Protein AF-A0A0F5LF97-F1 (afdb_monomer_lite)

Organism: NCBI:txid361041

pLDDT: mean 92.55, std 8.74, range [50.38, 98.62]

Secondary structure (DSSP, 8-state):
--EEEE-HHHHHHHTT--TT--HHHHHHHHHHHHHHHHHHTT--EEEE-SSSS--TT-SEEEPSSGGG-EEEEEE-SSSSPEEEEEEEEETTEEEEEEEEEGGG--HHHHHHHHHHHHHHHHTTPPPP--SSGGGT-SS-EEE-

Structure (mmCIF, N/CA/C/O backbone):
data_AF-A0A0F5LF97-F1
#
_entry.id   AF-A0A0F5LF97-F1
#
loop_
_atom_site.group_PDB
_atom_site.id
_atom_site.type_symbol
_atom_site.label_atom_id
_atom_site.label_alt_id
_atom_site.label_comp_id
_atom_site.label_asym_id
_atom_site.label_entity_id
_atom_site.label_seq_id
_atom_site.pdbx_PDB_ins_code
_atom_site.Cartn_x
_atom_site.Cartn_y
_atom_site.Cartn_z
_atom_site.occupancy
_atom_site.B_iso_or_equiv
_atom_site.auth_seq_id
_atom_site.auth_comp_id
_atom_site.auth_asym_id
_atom_site.auth_atom_id
_atom_site.pdbx_PDB_model_num
ATOM 1 N N . MET A 1 1 ? -5.514 -13.729 9.363 1.00 83.75 1 MET A N 1
ATOM 2 C CA . MET A 1 1 ? -5.556 -13.881 7.889 1.00 83.75 1 MET A CA 1
ATOM 3 C C . MET A 1 1 ? -5.801 -12.490 7.349 1.00 83.75 1 MET A C 1
ATOM 5 O O . MET A 1 1 ? -6.614 -11.812 7.958 1.00 83.75 1 MET A O 1
ATOM 9 N N . ARG A 1 2 ? -5.048 -12.033 6.343 1.00 96.62 2 ARG A N 1
ATOM 10 C CA . ARG A 1 2 ? -5.197 -10.664 5.829 1.00 96.62 2 ARG A CA 1
ATOM 11 C C . ARG A 1 2 ? -5.963 -10.678 4.519 1.00 96.62 2 ARG A C 1
ATOM 13 O O . ARG A 1 2 ? -5.814 -11.617 3.740 1.00 96.62 2 ARG A O 1
ATOM 20 N N . GLU A 1 3 ? -6.729 -9.630 4.273 1.00 98.00 3 GLU A N 1
ATOM 21 C CA . GLU A 1 3 ? -7.559 -9.483 3.084 1.00 98.00 3 GLU A CA 1
ATOM 22 C C . GLU A 1 3 ? -7.132 -8.251 2.292 1.00 98.00 3 GLU A C 1
ATOM 24 O O . GLU A 1 3 ? -6.745 -7.224 2.856 1.00 98.00 3 GLU A O 1
ATOM 29 N N . VAL A 1 4 ? -7.174 -8.372 0.964 1.00 98.12 4 VAL A N 1
ATOM 30 C CA . VAL A 1 4 ? -6.926 -7.257 0.051 1.00 98.12 4 VAL A CA 1
ATOM 31 C C . VAL A 1 4 ? -8.047 -7.203 -0.973 1.00 98.12 4 VAL A C 1
ATOM 33 O O . VAL A 1 4 ? -8.153 -8.077 -1.834 1.00 98.12 4 VAL A O 1
ATOM 36 N N . PHE A 1 5 ? -8.855 -6.152 -0.900 1.00 98.06 5 PHE A N 1
ATOM 37 C CA . PHE A 1 5 ? -9.788 -5.775 -1.954 1.00 98.06 5 PHE A CA 1
ATOM 38 C C . PHE A 1 5 ? -9.067 -4.845 -2.924 1.00 98.06 5 PHE A C 1
ATOM 40 O O . PHE A 1 5 ? -8.255 -4.025 -2.508 1.00 98.06 5 PHE A O 1
ATOM 47 N N . ALA A 1 6 ? -9.324 -4.972 -4.220 1.00 97.31 6 ALA A N 1
ATOM 48 C CA . ALA A 1 6 ? -8.660 -4.165 -5.237 1.00 97.31 6 ALA A CA 1
ATOM 49 C C . ALA A 1 6 ? -9.690 -3.580 -6.197 1.00 97.31 6 ALA A C 1
ATOM 51 O O . ALA A 1 6 ? -10.605 -4.285 -6.629 1.00 97.31 6 ALA A O 1
ATOM 52 N N . THR A 1 7 ? -9.515 -2.315 -6.573 1.00 96.62 7 THR A N 1
ATOM 53 C CA . THR A 1 7 ? -10.268 -1.726 -7.685 1.00 96.62 7 THR A CA 1
ATOM 54 C C . THR A 1 7 ? -9.991 -2.493 -8.983 1.00 96.62 7 THR A C 1
ATOM 56 O O . THR A 1 7 ? -8.954 -3.162 -9.108 1.00 96.62 7 THR A O 1
ATOM 59 N N . PRO A 1 8 ? -10.878 -2.400 -9.993 1.00 94.38 8 PRO A N 1
ATOM 60 C CA . PRO A 1 8 ? -10.673 -3.076 -11.273 1.00 94.38 8 PRO A CA 1
ATOM 61 C C . PRO A 1 8 ? -9.321 -2.764 -11.930 1.00 94.38 8 PRO A C 1
ATOM 63 O O . PRO A 1 8 ? -8.742 -3.634 -12.582 1.00 94.38 8 PRO A O 1
ATOM 66 N N . ASP A 1 9 ? -8.791 -1.556 -11.744 1.00 92.12 9 ASP A N 1
ATOM 67 C CA . ASP A 1 9 ? -7.514 -1.129 -12.325 1.00 92.12 9 ASP A CA 1
ATOM 68 C C . ASP A 1 9 ? -6.322 -1.795 -11.645 1.00 92.12 9 ASP A C 1
ATOM 70 O O . ASP A 1 9 ? -5.468 -2.374 -12.325 1.00 92.12 9 ASP A O 1
ATOM 74 N N . VAL A 1 10 ? -6.300 -1.807 -10.308 1.00 95.38 10 VAL A N 1
ATOM 75 C CA . VAL A 1 10 ? -5.279 -2.534 -9.545 1.00 95.38 10 VAL A CA 1
ATOM 76 C C . VAL A 1 10 ? -5.375 -4.032 -9.831 1.00 95.38 10 VAL A C 1
ATOM 78 O O . VAL A 1 10 ? -4.358 -4.675 -10.087 1.00 95.38 10 VAL A O 1
ATOM 81 N N . TYR A 1 11 ? -6.582 -4.603 -9.864 1.00 94.56 11 TYR A N 1
ATOM 82 C CA . TYR A 1 11 ? -6.775 -6.023 -10.159 1.00 94.56 11 TYR A CA 1
ATOM 83 C C . TYR A 1 11 ? -6.262 -6.401 -11.557 1.00 94.56 11 TYR A C 1
ATOM 85 O O . TYR A 1 11 ? -5.558 -7.404 -11.708 1.00 94.56 11 TYR A O 1
ATOM 93 N N . ARG A 1 12 ? -6.570 -5.607 -12.591 1.00 91.69 12 ARG A N 1
ATOM 94 C CA . ARG A 1 12 ? -6.065 -5.843 -13.955 1.00 91.69 12 ARG A CA 1
ATOM 95 C C . ARG A 1 12 ? -4.545 -5.751 -14.022 1.00 91.69 12 ARG A C 1
ATOM 97 O O . ARG A 1 12 ? -3.921 -6.627 -14.626 1.00 91.69 12 ARG A O 1
ATOM 104 N N . PHE A 1 13 ? -3.960 -4.753 -13.357 1.00 91.94 13 PHE A N 1
ATOM 105 C CA . PHE A 1 13 ? -2.512 -4.605 -13.242 1.00 91.94 13 PHE A CA 1
ATOM 106 C C . PHE A 1 13 ? -1.865 -5.826 -12.581 1.00 91.94 13 PHE A C 1
ATOM 108 O O . PHE A 1 13 ? -0.992 -6.443 -13.184 1.00 91.94 13 PHE A O 1
ATOM 115 N N . LEU A 1 14 ? -2.338 -6.243 -11.403 1.00 92.12 14 LEU A N 1
ATOM 116 C CA . LEU A 1 14 ? -1.787 -7.385 -10.658 1.00 92.12 14 LEU A CA 1
ATOM 117 C C . LEU A 1 14 ? -1.902 -8.723 -11.402 1.00 92.12 14 LEU A C 1
ATOM 119 O O . LEU A 1 14 ? -1.125 -9.640 -11.144 1.00 92.12 14 LEU A O 1
ATOM 123 N N . ASN A 1 15 ? -2.863 -8.859 -12.316 1.00 88.12 15 ASN A N 1
ATOM 124 C CA . ASN A 1 15 ? -3.034 -10.064 -13.131 1.00 88.12 15 ASN A CA 1
ATOM 125 C C . ASN A 1 15 ? -2.361 -9.966 -14.509 1.00 88.12 15 ASN A C 1
ATOM 127 O O . ASN A 1 15 ? -2.558 -10.850 -15.341 1.00 88.12 15 ASN A O 1
ATOM 131 N N . GLY A 1 16 ? -1.596 -8.901 -14.776 1.00 77.38 16 GLY A N 1
ATOM 132 C CA . GLY A 1 16 ? -0.907 -8.699 -16.053 1.00 77.38 16 GLY A CA 1
ATOM 133 C C . GLY A 1 16 ? -1.851 -8.579 -17.255 1.00 77.38 16 GLY A C 1
ATOM 134 O O . GLY A 1 16 ? -1.409 -8.708 -18.394 1.00 77.38 16 GLY A O 1
ATOM 135 N N . LYS A 1 17 ? -3.148 -8.335 -17.020 1.00 66.50 17 LYS A N 1
ATOM 136 C CA . LYS A 1 17 ? -4.182 -8.168 -18.052 1.00 66.50 17 LYS A CA 1
ATOM 137 C C . LYS A 1 17 ? -4.285 -6.698 -18.456 1.00 66.50 17 LYS A C 1
ATOM 139 O O . LYS A 1 17 ? -5.348 -6.089 -18.364 1.00 66.50 17 LYS A O 1
ATOM 144 N N . THR A 1 18 ? -3.157 -6.110 -18.835 1.00 57.19 18 THR A N 1
ATOM 145 C CA . THR A 1 18 ? -3.107 -4.756 -19.391 1.00 57.19 18 THR A CA 1
ATOM 146 C C . THR A 1 18 ? -2.952 -4.869 -20.901 1.00 57.19 18 THR A C 1
ATOM 148 O O . THR A 1 18 ? -1.989 -5.482 -21.369 1.00 57.19 18 THR A O 1
ATOM 151 N N . ASP A 1 19 ? -3.899 -4.304 -21.647 1.00 50.38 19 ASP A N 1
ATOM 152 C CA . ASP A 1 19 ? -3.916 -4.329 -23.108 1.00 50.38 19 ASP A CA 1
ATOM 153 C C . ASP A 1 19 ? -2.576 -3.831 -23.672 1.00 50.38 19 ASP A C 1
ATOM 155 O O . ASP A 1 19 ? -2.146 -2.714 -23.399 1.00 50.38 19 ASP A O 1
ATOM 159 N N . ASN A 1 20 ? -1.901 -4.691 -24.442 1.00 55.06 20 ASN A N 1
ATOM 160 C CA . ASN A 1 20 ? -0.682 -4.395 -25.200 1.00 55.06 20 ASN A CA 1
ATOM 161 C C . ASN A 1 20 ? 0.457 -3.694 -24.433 1.00 55.06 20 ASN A C 1
ATOM 163 O O . ASN A 1 20 ? 0.803 -2.564 -24.773 1.00 55.06 20 ASN A O 1
ATOM 167 N N . VAL A 1 21 ? 1.146 -4.339 -23.476 1.00 55.38 21 VAL A N 1
ATOM 168 C CA . VAL A 1 21 ? 2.369 -3.714 -22.921 1.00 55.38 21 VAL A CA 1
ATOM 169 C C . VAL A 1 21 ? 3.506 -4.684 -22.567 1.00 55.38 21 VAL A C 1
ATOM 171 O O . VAL A 1 21 ? 3.393 -5.552 -21.711 1.00 55.38 21 VAL A O 1
ATOM 174 N N . ARG A 1 22 ? 4.635 -4.450 -23.255 1.00 68.56 22 ARG A N 1
ATOM 175 C CA . ARG A 1 22 ? 6.065 -4.547 -22.877 1.00 68.56 22 ARG A CA 1
ATOM 176 C C . ARG A 1 22 ? 6.399 -5.404 -21.638 1.00 68.56 22 ARG A C 1
ATOM 178 O O . ARG A 1 22 ? 5.976 -5.087 -20.531 1.00 68.56 22 ARG A O 1
ATOM 185 N N . ARG A 1 23 ? 7.299 -6.393 -21.808 1.00 67.19 23 ARG A N 1
ATOM 186 C CA . ARG A 1 23 ? 7.830 -7.316 -20.766 1.00 67.19 23 ARG A CA 1
ATOM 187 C C . ARG A 1 23 ? 8.110 -6.672 -19.398 1.00 67.19 23 ARG A C 1
ATOM 189 O O . ARG A 1 23 ? 7.923 -7.320 -18.374 1.00 67.19 23 ARG A O 1
ATOM 196 N N . GLU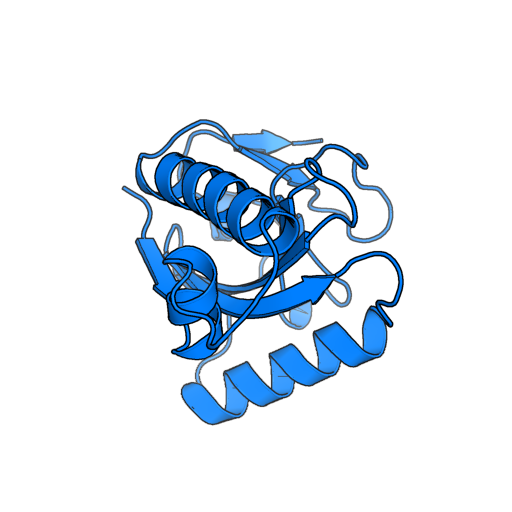 A 1 24 ? 8.560 -5.421 -19.367 1.00 73.38 24 GLU A N 1
ATOM 197 C CA . GLU A 1 24 ? 8.851 -4.705 -18.122 1.00 73.38 24 GLU A CA 1
ATOM 198 C C . GLU A 1 24 ? 7.614 -4.438 -17.256 1.00 73.38 24 GLU A C 1
ATOM 200 O O . GLU A 1 24 ? 7.705 -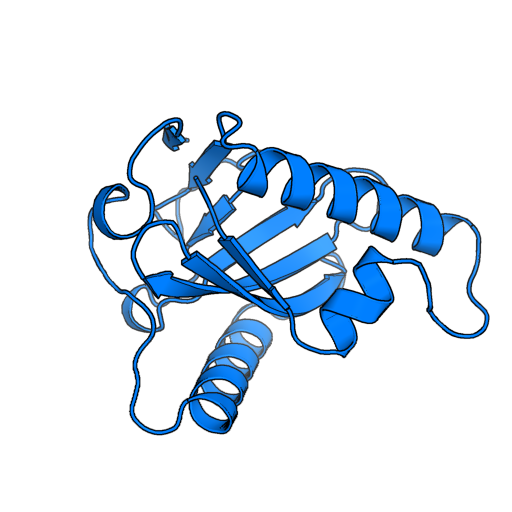4.549 -16.034 1.00 73.38 24 GLU A O 1
ATOM 205 N N . LEU A 1 25 ? 6.460 -4.121 -17.858 1.00 77.62 25 LEU A N 1
ATOM 206 C CA . LEU A 1 25 ? 5.224 -3.917 -17.100 1.00 77.62 25 LEU A CA 1
ATOM 207 C C . LEU A 1 25 ? 4.744 -5.239 -16.493 1.00 77.62 25 LEU A C 1
ATOM 209 O O . LEU A 1 25 ? 4.358 -5.267 -15.328 1.00 77.62 25 LEU A O 1
ATOM 213 N N . ALA A 1 26 ? 4.864 -6.341 -17.240 1.00 82.12 26 ALA A N 1
ATOM 214 C CA . ALA A 1 26 ? 4.546 -7.678 -16.746 1.00 82.12 26 ALA A CA 1
ATOM 215 C C . ALA A 1 26 ? 5.429 -8.081 -15.551 1.00 82.12 26 ALA A C 1
ATOM 217 O O . ALA A 1 26 ? 4.922 -8.645 -14.584 1.00 82.12 26 ALA A O 1
ATOM 218 N N . LYS A 1 27 ? 6.729 -7.740 -15.568 1.00 85.94 27 LYS A N 1
ATOM 219 C CA . LYS A 1 27 ? 7.611 -7.985 -14.414 1.00 85.94 27 LYS A CA 1
ATOM 220 C C . LYS A 1 27 ? 7.165 -7.177 -13.186 1.00 85.94 27 LYS A C 1
ATOM 222 O O . LYS A 1 27 ? 7.058 -7.737 -12.102 1.00 85.94 27 LYS A O 1
ATOM 227 N N . ARG A 1 28 ? 6.827 -5.890 -13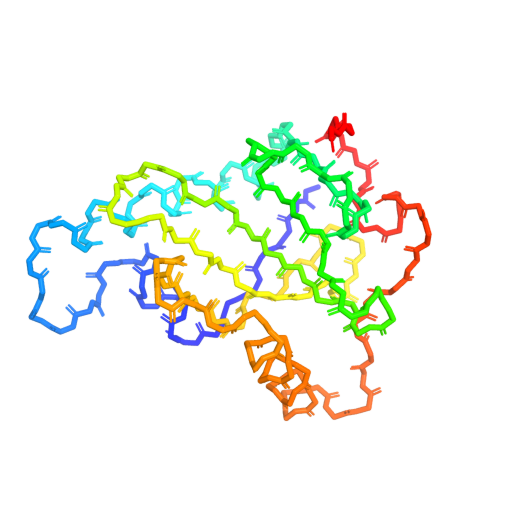.352 1.00 88.25 28 ARG A N 1
ATOM 228 C CA . ARG A 1 28 ? 6.304 -5.052 -12.251 1.00 88.25 28 ARG A CA 1
ATOM 229 C C . ARG A 1 28 ? 4.991 -5.582 -11.689 1.00 88.25 28 ARG A C 1
ATOM 231 O O . ARG A 1 28 ? 4.826 -5.599 -10.472 1.00 88.25 28 ARG A O 1
ATOM 238 N N . ALA A 1 29 ? 4.081 -6.017 -12.556 1.00 90.50 29 ALA A N 1
ATOM 239 C CA . ALA A 1 29 ? 2.827 -6.650 -12.164 1.00 90.50 29 ALA A CA 1
ATOM 240 C C . ALA A 1 29 ? 3.072 -7.926 -11.346 1.00 90.50 29 ALA A C 1
ATOM 242 O O . ALA A 1 29 ? 2.475 -8.095 -10.286 1.00 90.50 29 ALA A O 1
ATOM 243 N N . ALA A 1 30 ? 3.995 -8.783 -11.793 1.00 90.50 30 ALA A N 1
ATOM 244 C CA . ALA A 1 30 ? 4.343 -10.018 -11.097 1.00 90.50 30 ALA A CA 1
ATOM 245 C C . ALA A 1 30 ? 4.936 -9.756 -9.703 1.00 90.50 30 ALA A C 1
ATOM 247 O O . ALA A 1 30 ? 4.452 -10.318 -8.723 1.00 90.50 30 ALA A O 1
ATOM 248 N N . ASP A 1 31 ? 5.920 -8.861 -9.581 1.00 92.31 31 ASP A N 1
ATOM 249 C CA . ASP A 1 31 ? 6.541 -8.551 -8.284 1.00 92.31 31 ASP A CA 1
ATOM 250 C C . ASP A 1 31 ? 5.560 -7.841 -7.334 1.00 92.31 31 ASP A C 1
ATOM 252 O O . ASP A 1 31 ? 5.540 -8.100 -6.127 1.00 92.31 31 ASP A O 1
ATOM 256 N N . SER A 1 32 ? 4.672 -7.011 -7.887 1.00 95.06 32 SER A N 1
ATOM 257 C CA . SER A 1 32 ? 3.548 -6.425 -7.151 1.00 95.06 32 SER A CA 1
ATOM 258 C C . SER A 1 32 ? 2.593 -7.494 -6.629 1.00 95.06 32 SER A C 1
ATOM 260 O O . SER A 1 32 ? 2.216 -7.470 -5.458 1.00 95.06 32 SER A O 1
ATOM 262 N N . ARG A 1 33 ? 2.243 -8.471 -7.469 1.00 95.31 33 ARG A N 1
ATOM 263 C CA . ARG A 1 33 ? 1.378 -9.586 -7.091 1.00 95.31 33 ARG A CA 1
ATOM 264 C C . ARG A 1 33 ? 2.002 -10.437 -5.993 1.00 95.31 33 ARG A C 1
ATOM 266 O O . ARG A 1 33 ? 1.332 -10.716 -5.007 1.00 95.31 33 ARG A O 1
ATOM 273 N N . VAL A 1 34 ? 3.289 -10.766 -6.105 1.00 94.94 34 VAL A N 1
ATOM 274 C CA . VAL A 1 34 ? 4.022 -11.507 -5.067 1.00 94.94 34 VAL A CA 1
ATOM 275 C C . VAL A 1 34 ? 3.997 -10.763 -3.731 1.00 94.94 34 VAL A C 1
ATOM 277 O O . VAL A 1 34 ? 3.800 -11.388 -2.689 1.00 94.94 34 VAL A O 1
ATOM 280 N N . ALA A 1 35 ? 4.178 -9.439 -3.731 1.00 95.38 35 ALA A N 1
ATOM 281 C CA . ALA A 1 35 ? 4.121 -8.649 -2.503 1.00 95.38 35 ALA A CA 1
ATOM 282 C C . ALA A 1 35 ? 2.736 -8.723 -1.832 1.00 95.38 35 ALA A C 1
ATOM 284 O O . ALA A 1 35 ? 2.654 -8.964 -0.626 1.00 95.38 35 ALA A O 1
ATOM 285 N N . ILE A 1 36 ? 1.663 -8.580 -2.617 1.00 97.00 36 ILE A N 1
ATOM 286 C CA . ILE A 1 36 ? 0.278 -8.654 -2.135 1.00 97.00 36 ILE A CA 1
ATOM 287 C C . ILE A 1 36 ? -0.082 -10.069 -1.660 1.00 97.00 36 ILE A C 1
ATOM 289 O O . ILE A 1 36 ? -0.595 -10.223 -0.554 1.00 97.00 36 ILE A O 1
ATOM 293 N N . ASP A 1 37 ? 0.258 -11.112 -2.420 1.00 96.62 37 ASP A N 1
ATOM 294 C CA . ASP A 1 37 ? -0.019 -12.505 -2.041 1.00 96.62 37 ASP A CA 1
ATOM 295 C C . ASP A 1 37 ? 0.691 -12.880 -0.732 1.00 96.62 37 ASP A C 1
ATOM 297 O O . ASP A 1 37 ? 0.110 -13.527 0.140 1.00 96.62 37 ASP A O 1
ATOM 301 N N . ARG A 1 38 ? 1.936 -12.423 -0.540 1.00 95.56 38 ARG A N 1
ATOM 302 C CA . ARG A 1 38 ? 2.659 -12.609 0.728 1.00 95.56 38 ARG A CA 1
ATOM 303 C C . ARG A 1 38 ? 1.971 -11.895 1.885 1.00 95.56 38 ARG A C 1
ATOM 305 O O . ARG A 1 38 ? 1.913 -12.450 2.981 1.00 95.56 38 ARG A O 1
ATOM 312 N N . PHE A 1 39 ? 1.470 -10.681 1.664 1.00 96.69 39 PHE A N 1
ATOM 313 C CA . PHE A 1 39 ? 0.728 -9.945 2.682 1.00 96.69 39 PHE A CA 1
ATOM 314 C C . PHE A 1 39 ? -0.554 -10.689 3.085 1.00 96.69 39 PHE A C 1
ATOM 316 O O . PHE A 1 39 ? -0.746 -10.920 4.280 1.00 96.69 39 PHE A O 1
ATOM 323 N N . ILE A 1 40 ? -1.352 -11.141 2.109 1.00 97.12 40 ILE A N 1
ATOM 324 C CA . ILE A 1 40 ? -2.575 -11.947 2.301 1.00 97.12 40 ILE A CA 1
ATOM 325 C C . ILE A 1 40 ? -2.270 -13.233 3.082 1.00 97.12 40 ILE A C 1
ATOM 327 O O . ILE A 1 40 ? -2.942 -13.554 4.065 1.00 97.12 40 ILE A O 1
ATOM 331 N N . ALA A 1 41 ? -1.188 -13.928 2.714 1.00 95.94 41 ALA A N 1
ATOM 332 C CA . ALA A 1 41 ? -0.719 -15.140 3.386 1.00 95.94 41 ALA A CA 1
ATOM 333 C C . ALA A 1 41 ? -0.207 -14.905 4.825 1.00 95.94 41 ALA A C 1
ATOM 335 O O . ALA A 1 41 ? 0.215 -15.849 5.496 1.00 95.94 41 ALA A O 1
ATOM 336 N N . GLY A 1 42 ? -0.218 -13.662 5.317 1.00 94.25 42 GLY A N 1
ATOM 337 C CA . GLY A 1 42 ? 0.242 -13.315 6.657 1.00 94.25 42 GLY A CA 1
ATOM 338 C C . GLY A 1 42 ? 1.759 -13.399 6.803 1.00 94.25 42 GLY A C 1
ATOM 339 O O . GLY A 1 42 ? 2.254 -13.740 7.876 1.00 94.25 42 GLY A O 1
ATOM 340 N N . ALA A 1 43 ? 2.520 -13.134 5.737 1.00 94.81 43 ALA A N 1
ATOM 341 C CA . ALA A 1 43 ? 3.964 -12.969 5.855 1.00 94.81 43 ALA A CA 1
ATOM 342 C C . ALA A 1 43 ? 4.302 -11.712 6.672 1.00 94.81 43 ALA A C 1
ATOM 344 O O . ALA A 1 43 ? 3.544 -10.735 6.683 1.00 94.81 43 ALA A O 1
ATOM 345 N N . SER A 1 44 ? 5.472 -11.728 7.322 1.00 95.19 44 SER A N 1
ATOM 346 C CA . SER A 1 44 ? 5.978 -10.538 8.007 1.00 95.19 44 SER A CA 1
ATOM 347 C C . SER A 1 44 ? 6.173 -9.389 7.017 1.00 95.19 44 SER A C 1
ATOM 349 O O . SER A 1 44 ? 6.726 -9.602 5.932 1.00 95.19 44 SER A O 1
ATOM 351 N N . VAL A 1 45 ? 5.709 -8.197 7.392 1.00 95.56 45 VAL A N 1
ATOM 352 C CA . VAL A 1 45 ? 5.794 -6.972 6.588 1.00 95.56 45 VAL A CA 1
ATOM 353 C C . VAL A 1 45 ? 6.530 -5.882 7.363 1.00 95.56 45 VAL A C 1
ATOM 355 O O . VAL A 1 45 ? 6.264 -5.657 8.544 1.00 95.56 45 VAL A O 1
ATOM 358 N N . THR A 1 46 ? 7.471 -5.198 6.715 1.00 97.38 46 THR A N 1
ATOM 359 C CA . THR A 1 46 ? 8.125 -4.023 7.307 1.00 97.38 46 THR A CA 1
ATOM 360 C C . THR A 1 46 ? 7.270 -2.777 7.102 1.00 97.38 46 THR A C 1
ATOM 362 O O . THR A 1 46 ? 6.823 -2.509 5.982 1.00 97.38 46 THR A O 1
ATOM 365 N N . VAL A 1 47 ? 7.045 -2.012 8.173 1.00 97.62 47 VAL A N 1
ATOM 366 C CA . VAL A 1 47 ? 6.072 -0.916 8.187 1.00 97.62 47 VAL A CA 1
ATOM 367 C C . VAL A 1 47 ? 6.697 0.404 8.625 1.00 97.62 47 VAL A C 1
ATOM 369 O O . VAL A 1 47 ? 7.247 0.485 9.717 1.00 97.62 47 VAL A O 1
ATOM 372 N N . GLY A 1 48 ? 6.543 1.437 7.792 1.00 97.62 48 GLY A N 1
ATOM 373 C CA . GLY A 1 48 ? 6.877 2.820 8.138 1.00 97.62 48 GLY A CA 1
ATOM 374 C C . GLY A 1 48 ? 5.641 3.606 8.574 1.00 97.62 48 GLY A C 1
ATOM 375 O O . GLY A 1 48 ? 4.814 3.961 7.730 1.00 97.62 48 GLY A O 1
ATOM 376 N N . MET A 1 49 ? 5.514 3.863 9.878 1.00 96.12 49 MET A N 1
ATOM 377 C CA . MET A 1 49 ? 4.372 4.576 10.476 1.00 96.12 49 MET A CA 1
ATOM 378 C C . MET A 1 49 ? 4.512 6.099 10.407 1.00 96.12 49 MET A C 1
ATOM 380 O O . MET A 1 49 ? 3.514 6.796 10.210 1.00 96.12 49 MET A O 1
ATOM 384 N N . ASP A 1 50 ? 5.716 6.634 10.594 1.00 95.50 50 ASP A N 1
ATOM 385 C CA . ASP A 1 50 ? 5.952 8.073 10.496 1.00 95.50 50 ASP A CA 1
ATOM 386 C C . ASP A 1 50 ? 6.040 8.467 9.011 1.00 95.50 50 ASP A C 1
ATOM 388 O O . ASP A 1 50 ? 6.897 7.958 8.282 1.00 95.50 50 ASP A O 1
ATOM 392 N N . PRO A 1 51 ? 5.144 9.333 8.502 1.00 93.62 51 PRO A N 1
ATOM 393 C CA . PRO A 1 51 ? 5.166 9.693 7.097 1.00 93.62 51 PRO A CA 1
ATOM 394 C C . PRO A 1 51 ? 6.405 10.506 6.685 1.00 93.62 51 PRO A C 1
ATOM 396 O O . PRO A 1 51 ? 6.686 10.537 5.483 1.00 93.62 51 PRO A O 1
ATOM 399 N N . PHE A 1 52 ? 7.133 11.105 7.629 1.00 93.75 52 PHE A N 1
ATOM 400 C CA . PHE A 1 52 ? 8.323 11.926 7.403 1.00 93.75 52 PHE A CA 1
ATOM 401 C C . PHE A 1 52 ? 9.632 11.222 7.787 1.00 93.75 52 PHE A C 1
ATOM 403 O O . PHE A 1 52 ? 10.671 11.566 7.227 1.00 93.75 52 PHE A O 1
ATOM 410 N N . ASP A 1 53 ? 9.582 10.204 8.650 1.00 92.50 53 ASP A N 1
ATOM 411 C CA . ASP A 1 53 ? 10.748 9.410 9.066 1.00 92.50 53 ASP A CA 1
ATOM 412 C C . ASP A 1 53 ? 10.493 7.896 8.952 1.00 92.50 53 ASP A C 1
ATOM 414 O O . ASP A 1 53 ? 10.210 7.191 9.916 1.00 92.50 53 ASP A O 1
ATOM 418 N N . LYS A 1 54 ? 10.546 7.385 7.719 1.00 91.12 54 LYS A N 1
ATOM 419 C CA . LYS A 1 54 ? 10.292 5.971 7.394 1.00 91.12 54 LYS A CA 1
ATOM 420 C C . LYS A 1 54 ? 11.408 5.393 6.548 1.00 91.12 54 LYS A C 1
ATOM 422 O O . LYS A 1 54 ? 11.794 5.991 5.535 1.00 91.12 54 LYS A O 1
ATOM 427 N N . ALA A 1 55 ? 11.855 4.177 6.867 1.00 91.56 55 ALA A N 1
ATOM 428 C CA . ALA A 1 55 ? 12.861 3.506 6.057 1.00 91.56 55 ALA A CA 1
ATOM 429 C C . ALA A 1 55 ? 12.440 3.415 4.583 1.00 91.56 55 ALA A C 1
ATOM 431 O O . ALA A 1 55 ? 11.371 2.916 4.223 1.00 91.56 55 ALA A O 1
ATOM 432 N N . ALA A 1 56 ? 13.345 3.793 3.678 1.00 87.06 56 ALA A N 1
ATOM 433 C CA . ALA A 1 56 ? 13.089 3.719 2.240 1.00 87.06 56 ALA A CA 1
ATOM 434 C C . ALA A 1 56 ? 12.743 2.293 1.759 1.00 87.06 56 ALA A C 1
ATOM 436 O O . ALA A 1 56 ? 12.181 2.121 0.674 1.00 87.06 56 ALA A O 1
ATOM 437 N N . ARG A 1 57 ? 13.158 1.257 2.505 1.00 91.25 57 ARG A N 1
ATOM 438 C CA . ARG A 1 57 ? 12.946 -0.171 2.203 1.00 91.25 57 ARG A CA 1
ATOM 439 C C . ARG A 1 57 ? 11.729 -0.781 2.903 1.00 91.25 57 ARG A C 1
ATOM 441 O O . ARG A 1 57 ? 11.518 -1.977 2.720 1.00 91.25 57 ARG A O 1
ATOM 448 N N . CYS A 1 58 ? 10.950 -0.014 3.670 1.00 95.25 58 CYS A N 1
ATOM 449 C CA . CYS A 1 58 ? 9.704 -0.542 4.214 1.00 95.25 58 CYS A CA 1
ATOM 450 C C . CYS A 1 58 ? 8.783 -1.010 3.078 1.00 95.25 58 CYS A C 1
ATOM 452 O O . CYS A 1 58 ? 8.811 -0.450 1.978 1.00 95.25 58 CYS A O 1
ATOM 454 N N . GLN A 1 59 ? 8.024 -2.072 3.324 1.00 96.75 59 GLN A N 1
ATOM 455 C CA . GLN A 1 59 ? 7.130 -2.677 2.336 1.00 96.75 59 GLN A CA 1
ATOM 456 C C . GLN A 1 59 ? 5.753 -2.022 2.335 1.00 96.75 59 GLN A C 1
ATOM 458 O O . GLN A 1 59 ? 5.108 -1.983 1.291 1.00 96.75 59 GLN A O 1
ATOM 463 N N . LEU A 1 60 ? 5.333 -1.502 3.485 1.00 97.81 60 LEU A N 1
ATOM 464 C CA . LEU A 1 60 ? 4.078 -0.796 3.685 1.00 97.81 60 LEU A CA 1
ATOM 465 C C . LEU A 1 60 ? 4.367 0.520 4.415 1.00 97.81 60 LEU A C 1
ATOM 467 O O . LEU A 1 60 ? 5.169 0.552 5.351 1.00 97.81 60 LEU A O 1
ATOM 471 N N . ALA A 1 61 ? 3.745 1.614 3.991 1.00 97.69 61 ALA A N 1
ATOM 472 C CA . ALA A 1 61 ? 3.993 2.920 4.585 1.00 97.69 61 ALA A CA 1
ATOM 473 C C . ALA A 1 61 ? 2.743 3.776 4.696 1.00 97.69 61 ALA A C 1
ATOM 475 O O . ALA A 1 61 ? 1.959 3.845 3.751 1.00 97.69 61 ALA A O 1
ATOM 476 N N . ARG A 1 62 ? 2.615 4.476 5.824 1.00 97.75 62 ARG A N 1
ATOM 477 C CA . ARG A 1 62 ? 1.579 5.485 6.025 1.00 97.75 62 ARG A CA 1
ATOM 478 C C . ARG A 1 62 ? 1.953 6.763 5.276 1.00 97.75 62 ARG A C 1
ATOM 480 O O . ARG A 1 62 ? 3.129 7.165 5.238 1.00 97.75 62 ARG A O 1
ATOM 487 N N . ASN A 1 63 ? 0.958 7.388 4.661 1.00 97.38 63 ASN A N 1
ATOM 488 C CA . ASN A 1 63 ? 1.106 8.664 3.974 1.00 97.38 63 ASN A CA 1
ATOM 489 C C . ASN A 1 63 ? 0.633 9.827 4.847 1.00 97.38 63 ASN A C 1
ATOM 491 O O . ASN A 1 63 ? -0.046 9.638 5.856 1.00 97.38 63 ASN A O 1
ATOM 495 N N . TYR A 1 64 ? 1.095 11.026 4.496 1.00 96.69 64 TYR A N 1
ATOM 496 C CA . TYR A 1 64 ? 0.659 12.258 5.137 1.00 96.69 64 TYR A CA 1
ATOM 497 C C . TYR A 1 64 ? -0.558 12.823 4.387 1.00 96.69 64 TYR A C 1
ATOM 499 O O . TYR A 1 64 ? -0.536 12.783 3.157 1.00 96.69 64 TYR A O 1
ATOM 507 N N . PRO A 1 65 ? -1.547 13.392 5.097 1.00 96.69 65 PRO A N 1
ATOM 508 C CA . PRO A 1 65 ? -1.695 13.384 6.553 1.00 96.69 65 PRO A CA 1
ATOM 509 C C . PRO A 1 65 ? -2.170 12.014 7.085 1.00 96.69 65 PRO A C 1
ATOM 511 O O . PRO A 1 65 ? -2.977 11.350 6.440 1.00 96.69 65 PRO A O 1
ATOM 514 N N . PRO A 1 66 ? -1.732 11.579 8.287 1.00 96.44 66 PRO A N 1
ATOM 515 C CA . PRO A 1 66 ? -2.163 10.300 8.865 1.00 96.44 66 PRO A CA 1
ATOM 516 C C . PRO A 1 66 ? -3.681 10.135 9.007 1.00 96.44 66 PRO A C 1
ATOM 518 O O . PRO A 1 66 ? -4.182 9.014 8.944 1.00 96.44 66 PRO A O 1
ATOM 521 N N . ASN A 1 67 ? -4.401 11.247 9.182 1.00 95.88 67 ASN A N 1
ATOM 522 C CA . ASN A 1 67 ? -5.855 11.267 9.346 1.00 95.88 67 ASN A CA 1
ATOM 523 C C . ASN A 1 67 ? -6.619 10.967 8.050 1.00 95.88 67 ASN A C 1
ATOM 525 O O . ASN A 1 67 ? -7.806 10.676 8.124 1.00 95.88 67 ASN A O 1
ATOM 529 N N . ASP A 1 68 ? -5.954 10.976 6.894 1.00 97.00 68 ASP A N 1
ATOM 530 C CA . ASP A 1 68 ? -6.572 10.539 5.640 1.00 97.00 68 ASP A CA 1
ATOM 531 C C . ASP A 1 68 ? -6.613 9.006 5.533 1.00 97.00 68 ASP A C 1
ATOM 533 O O . ASP A 1 68 ? -7.249 8.462 4.635 1.00 97.00 68 ASP A O 1
ATOM 537 N N . GLY A 1 69 ? -5.913 8.285 6.420 1.00 97.56 69 GLY A N 1
ATOM 538 C CA . GLY A 1 69 ? -5.907 6.820 6.443 1.00 97.56 69 GLY A CA 1
ATOM 539 C C . GLY A 1 69 ? -5.315 6.179 5.183 1.00 97.56 69 GLY A C 1
ATOM 540 O O . GLY A 1 69 ? -5.585 5.010 4.905 1.00 97.56 69 GLY A O 1
ATOM 541 N N . ILE A 1 70 ? -4.503 6.924 4.423 1.00 98.31 70 ILE A N 1
ATOM 542 C CA . ILE A 1 70 ? -3.904 6.464 3.167 1.00 98.31 70 ILE A CA 1
ATOM 543 C C . ILE A 1 70 ? -2.521 5.851 3.390 1.00 98.31 70 ILE A C 1
ATOM 545 O O . ILE A 1 70 ? -1.669 6.352 4.129 1.00 98.31 70 ILE A O 1
ATOM 549 N N . TRP A 1 71 ? -2.281 4.764 2.672 1.00 98.44 71 TRP A N 1
ATOM 550 C CA . TRP A 1 71 ? -1.113 3.905 2.755 1.00 98.44 71 TRP A CA 1
ATOM 551 C C . TRP A 1 71 ? -0.622 3.525 1.360 1.00 98.44 71 TRP A C 1
ATOM 553 O O . TRP A 1 71 ? -1.383 3.546 0.393 1.00 98.44 71 TRP A O 1
ATOM 563 N N . ASP A 1 72 ? 0.651 3.147 1.258 1.00 97.88 72 ASP A N 1
ATOM 564 C CA . ASP A 1 72 ? 1.220 2.578 0.039 1.00 97.88 72 ASP A CA 1
ATOM 565 C C . ASP A 1 72 ? 2.000 1.285 0.294 1.00 97.88 72 ASP A C 1
ATOM 567 O O . ASP A 1 72 ? 2.844 1.217 1.191 1.00 97.88 72 ASP A O 1
ATOM 571 N N . PHE A 1 73 ? 1.767 0.274 -0.547 1.00 97.94 73 PHE A N 1
ATOM 572 C CA . PHE A 1 73 ? 2.710 -0.825 -0.734 1.00 97.94 73 PHE A CA 1
ATOM 573 C C . PHE A 1 73 ? 3.856 -0.384 -1.646 1.00 97.94 73 PHE A C 1
ATOM 575 O O . PHE A 1 73 ? 3.642 0.202 -2.712 1.00 97.94 73 PHE A O 1
ATOM 582 N N . ARG A 1 74 ? 5.090 -0.712 -1.254 1.00 96.50 74 ARG A N 1
ATOM 583 C CA . ARG A 1 74 ? 6.328 -0.255 -1.899 1.00 96.50 74 ARG A CA 1
ATOM 584 C C . ARG A 1 74 ? 7.024 -1.369 -2.655 1.00 96.50 74 ARG A C 1
ATOM 586 O O . ARG A 1 74 ? 7.799 -2.138 -2.091 1.00 96.50 74 ARG A O 1
ATOM 593 N N . ILE A 1 75 ? 6.826 -1.391 -3.966 1.00 95.00 75 ILE A N 1
ATOM 594 C CA . ILE A 1 75 ? 7.433 -2.382 -4.851 1.00 95.00 75 ILE A CA 1
ATOM 595 C C . ILE A 1 75 ? 8.667 -1.731 -5.468 1.00 95.00 75 ILE A C 1
ATOM 597 O O . ILE A 1 75 ? 8.573 -0.723 -6.169 1.00 95.00 75 ILE A O 1
ATOM 601 N N . ARG A 1 76 ? 9.848 -2.250 -5.126 1.00 90.38 76 ARG A N 1
ATOM 602 C CA . ARG A 1 76 ? 11.142 -1.621 -5.442 1.00 90.38 76 ARG A CA 1
ATOM 603 C C . ARG A 1 76 ? 11.951 -2.330 -6.526 1.00 90.38 76 ARG A C 1
ATOM 605 O O . ARG A 1 76 ? 12.939 -1.765 -6.978 1.00 90.38 76 ARG A O 1
ATOM 612 N N . ASP A 1 77 ? 11.562 -3.530 -6.929 1.00 85.44 77 ASP A N 1
ATOM 613 C CA . ASP A 1 77 ? 12.129 -4.211 -8.092 1.00 85.44 77 ASP A CA 1
ATOM 614 C C . ASP A 1 77 ? 10.971 -4.724 -8.963 1.00 85.44 77 ASP A C 1
ATOM 616 O O . ASP A 1 77 ? 9.964 -5.148 -8.392 1.00 85.44 77 ASP A O 1
ATOM 620 N N . PRO A 1 78 ? 11.070 -4.628 -10.303 1.00 84.94 78 PRO A N 1
ATOM 621 C CA . PRO A 1 78 ? 12.059 -3.864 -11.064 1.00 84.94 78 PRO A CA 1
ATOM 622 C C . PRO A 1 78 ? 11.804 -2.353 -11.004 1.00 84.94 78 PRO A C 1
ATOM 624 O O . PRO A 1 78 ? 10.776 -1.886 -10.516 1.00 84.94 78 PRO A O 1
ATOM 627 N N . LYS A 1 79 ? 12.742 -1.572 -11.547 1.00 83.31 79 LYS A N 1
ATOM 628 C CA . LYS A 1 79 ? 12.517 -0.148 -11.822 1.00 83.31 79 LYS A CA 1
ATOM 629 C C . LYS A 1 79 ? 11.618 0.084 -13.054 1.00 83.31 79 LYS A C 1
ATOM 631 O O . LYS A 1 79 ? 11.575 -0.764 -13.953 1.00 83.31 79 LYS A O 1
ATOM 636 N N . PRO A 1 80 ? 10.985 1.272 -13.146 1.00 85.81 80 PRO A N 1
ATOM 637 C CA . PRO A 1 80 ? 10.611 2.177 -12.057 1.00 85.81 80 PRO A CA 1
ATOM 638 C C . PRO A 1 80 ? 9.853 1.462 -10.944 1.00 85.81 80 PRO A C 1
ATOM 640 O O . PRO A 1 80 ? 9.057 0.559 -11.195 1.00 85.81 80 PRO A O 1
ATOM 643 N N . HIS A 1 81 ? 10.115 1.891 -9.710 1.00 92.75 81 HIS A N 1
ATOM 644 C CA . HIS A 1 81 ? 9.417 1.369 -8.541 1.00 92.75 81 HIS A CA 1
ATOM 645 C C . HIS A 1 81 ? 7.914 1.649 -8.662 1.00 92.75 81 HIS A C 1
ATOM 647 O O . HIS A 1 81 ? 7.518 2.700 -9.169 1.00 92.75 81 HIS A O 1
ATOM 653 N N . VAL A 1 82 ? 7.088 0.761 -8.122 1.00 94.38 82 VAL A N 1
ATOM 654 C CA . VAL A 1 82 ? 5.630 0.915 -8.087 1.00 94.38 82 VAL A CA 1
ATOM 655 C C . VAL A 1 82 ? 5.175 1.220 -6.659 1.00 94.38 82 VAL A C 1
ATOM 657 O O . VAL A 1 82 ? 5.797 0.812 -5.669 1.00 94.38 82 VAL A O 1
ATOM 660 N N . ARG A 1 83 ? 4.116 2.016 -6.551 1.00 96.44 83 ARG A N 1
ATOM 661 C CA . ARG A 1 83 ? 3.342 2.243 -5.334 1.00 96.44 83 ARG A CA 1
ATOM 662 C C . ARG A 1 83 ? 1.931 1.757 -5.582 1.00 96.44 83 ARG A C 1
ATOM 664 O O . ARG A 1 83 ? 1.354 2.169 -6.579 1.00 96.44 83 ARG A O 1
ATOM 671 N N . ILE A 1 84 ? 1.409 0.898 -4.716 1.00 97.75 84 ILE A N 1
ATOM 672 C CA . ILE A 1 84 ? -0.015 0.546 -4.721 1.00 97.75 84 ILE A CA 1
ATOM 673 C C . ILE A 1 84 ? -0.632 1.261 -3.536 1.00 97.75 84 ILE A C 1
ATOM 675 O O . ILE A 1 84 ? -0.283 0.963 -2.396 1.00 97.75 84 ILE A O 1
ATOM 679 N N . PHE A 1 85 ? -1.487 2.226 -3.825 1.00 98.50 85 PHE A N 1
ATOM 680 C CA . PHE A 1 85 ? -2.131 3.068 -2.840 1.00 98.50 85 PHE A CA 1
ATOM 681 C C . PHE A 1 85 ? -3.456 2.479 -2.385 1.00 98.50 85 PHE A C 1
ATOM 683 O O . PHE A 1 85 ? -4.137 1.780 -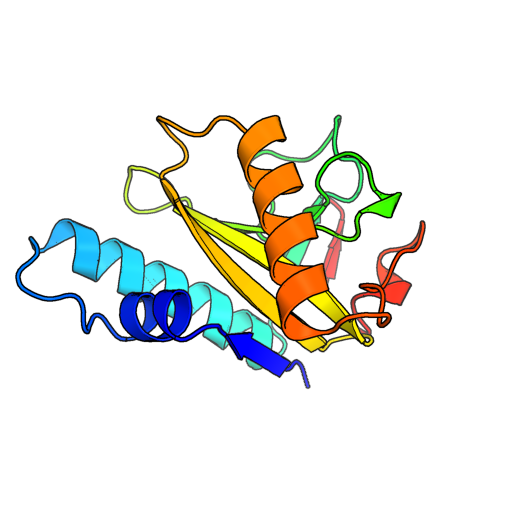3.135 1.00 98.50 85 PHE A O 1
ATOM 690 N N . GLY A 1 86 ? -3.826 2.790 -1.152 1.00 98.44 86 GLY A N 1
ATOM 691 C CA . GLY A 1 86 ? -5.064 2.322 -0.562 1.00 98.44 86 GLY A CA 1
ATOM 692 C C . GLY A 1 86 ? -5.224 2.770 0.879 1.00 98.44 86 GLY A C 1
ATOM 693 O O . GLY A 1 86 ? -4.460 3.600 1.367 1.00 98.44 86 GLY A O 1
ATOM 694 N N . GLY A 1 87 ? -6.196 2.183 1.557 1.00 98.38 87 GLY A N 1
ATOM 695 C CA . GLY A 1 87 ? -6.441 2.382 2.982 1.00 98.38 87 GLY A CA 1
ATOM 696 C C . GLY A 1 87 ? -6.895 1.083 3.631 1.00 98.38 87 GLY A C 1
ATOM 697 O O . GLY A 1 87 ? -7.232 0.117 2.946 1.00 98.38 87 GLY A O 1
ATOM 698 N N . PHE A 1 88 ? -6.888 1.042 4.957 1.00 98.50 88 PHE A N 1
ATOM 699 C CA . PHE A 1 88 ? -7.449 -0.088 5.691 1.00 98.50 88 PHE A CA 1
ATOM 700 C C . PHE A 1 88 ? -8.935 0.161 5.928 1.00 98.50 88 PHE A C 1
ATOM 702 O O . PHE A 1 88 ? -9.292 1.208 6.457 1.00 98.50 88 PHE A O 1
ATOM 709 N N . ALA A 1 89 ? -9.794 -0.776 5.530 1.00 98.00 89 ALA A N 1
ATOM 710 C CA . ALA A 1 89 ? -11.215 -0.718 5.872 1.00 98.00 89 ALA A CA 1
ATOM 711 C C . ALA A 1 89 ? -11.427 -1.197 7.311 1.00 98.00 89 ALA A C 1
ATOM 713 O O . ALA A 1 89 ? -12.170 -0.594 8.069 1.00 98.00 89 ALA A O 1
ATOM 714 N N . GLU A 1 90 ? -10.689 -2.231 7.709 1.00 97.31 90 GLU A N 1
ATOM 715 C CA . GLU A 1 90 ? -10.658 -2.777 9.062 1.00 97.31 90 GLU A CA 1
ATOM 716 C C . GLU A 1 90 ? -9.242 -3.285 9.369 1.00 97.31 90 GLU A C 1
ATOM 718 O O . GLU A 1 90 ? -8.356 -3.292 8.505 1.00 97.31 90 GLU A O 1
ATOM 723 N N . ARG A 1 91 ? -9.007 -3.744 10.603 1.00 97.56 91 ARG A N 1
ATOM 724 C CA . ARG A 1 91 ? -7.745 -4.402 10.956 1.00 97.56 91 ARG A CA 1
ATOM 725 C C . ARG A 1 91 ? -7.539 -5.638 10.070 1.00 97.56 91 ARG A C 1
ATOM 727 O O . ARG A 1 91 ? -8.412 -6.491 9.997 1.00 97.56 91 ARG A O 1
ATOM 734 N N . ASP A 1 92 ? -6.370 -5.728 9.436 1.00 97.94 92 ASP A N 1
ATOM 735 C CA . ASP A 1 92 ? -5.973 -6.739 8.445 1.00 97.94 92 ASP A CA 1
ATOM 736 C C . ASP A 1 92 ? -6.738 -6.721 7.109 1.00 97.94 92 ASP A C 1
ATOM 738 O O . ASP A 1 92 ? -6.505 -7.601 6.277 1.00 97.94 92 ASP A O 1
ATOM 742 N N . VAL A 1 93 ? -7.583 -5.713 6.860 1.00 98.31 93 VAL A N 1
ATOM 743 C CA . VAL A 1 93 ? -8.365 -5.578 5.623 1.00 98.31 93 VAL A CA 1
ATOM 744 C C . VAL A 1 93 ? -7.928 -4.329 4.865 1.00 98.31 93 VAL A C 1
ATOM 746 O O . VAL A 1 93 ? -8.286 -3.208 5.225 1.00 98.31 93 VAL A O 1
ATOM 749 N N . PHE A 1 94 ? -7.157 -4.515 3.796 1.00 98.62 94 PHE A N 1
ATOM 750 C CA . PHE A 1 94 ? -6.662 -3.429 2.952 1.00 98.62 94 PHE A CA 1
ATOM 751 C C . PHE A 1 94 ? -7.494 -3.283 1.674 1.00 98.62 94 PHE A C 1
ATOM 753 O O . PHE A 1 94 ? -7.809 -4.269 1.012 1.00 98.62 94 PHE A O 1
ATOM 760 N N . VAL A 1 95 ? -7.794 -2.052 1.272 1.00 98.56 95 VAL A N 1
ATOM 761 C CA . VAL A 1 95 ? -8.432 -1.737 -0.010 1.00 98.56 95 VAL A CA 1
ATOM 762 C C . VAL A 1 95 ? -7.426 -1.008 -0.891 1.00 98.56 95 VAL A C 1
ATOM 764 O O . VAL A 1 95 ? -7.099 0.148 -0.641 1.00 98.56 95 VAL A O 1
ATOM 767 N N . ALA A 1 96 ? -6.933 -1.683 -1.925 1.00 98.44 96 ALA A N 1
ATOM 768 C CA . ALA A 1 96 ? -6.036 -1.134 -2.931 1.00 98.44 96 ALA A CA 1
ATOM 769 C C . ALA A 1 96 ? -6.828 -0.374 -4.008 1.00 98.44 96 ALA A C 1
ATOM 771 O O . ALA A 1 96 ? -7.576 -0.970 -4.786 1.00 98.44 96 ALA A O 1
ATOM 772 N N . LEU A 1 97 ? -6.643 0.943 -4.053 1.00 98.06 97 LEU A N 1
ATOM 773 C CA . LEU A 1 97 ? -7.420 1.862 -4.882 1.00 98.06 97 LEU A CA 1
ATOM 774 C C . LEU A 1 97 ? -6.767 2.149 -6.233 1.00 98.06 97 LEU A C 1
ATOM 776 O O . LEU A 1 97 ? -7.450 2.173 -7.253 1.00 98.06 97 LEU A O 1
ATOM 780 N N . ASP A 1 98 ? -5.451 2.344 -6.249 1.00 96.94 98 ASP A N 1
ATOM 781 C CA . ASP A 1 98 ? -4.715 2.744 -7.448 1.00 96.94 98 ASP A CA 1
ATOM 782 C C . ASP A 1 98 ? -3.247 2.303 -7.368 1.00 96.94 98 ASP A C 1
ATOM 784 O O . ASP A 1 98 ? -2.738 1.963 -6.297 1.00 96.94 98 ASP A O 1
ATOM 788 N N . TYR A 1 99 ? -2.533 2.326 -8.492 1.00 95.12 99 TYR A N 1
ATOM 789 C CA . TYR A 1 99 ? -1.092 2.119 -8.533 1.00 95.12 99 TYR A CA 1
ATOM 790 C C . TYR A 1 99 ? -0.388 3.183 -9.380 1.00 95.12 99 TYR A C 1
ATOM 792 O O . TYR A 1 99 ? -0.872 3.626 -10.417 1.00 95.12 99 TYR A O 1
ATOM 800 N N . ARG A 1 100 ? 0.806 3.601 -8.951 1.00 93.88 100 ARG A N 1
ATOM 801 C CA . ARG A 1 100 ? 1.590 4.651 -9.618 1.00 93.88 100 ARG A CA 1
ATOM 802 C C . ARG A 1 100 ? 3.061 4.272 -9.728 1.00 93.88 100 ARG A C 1
ATOM 804 O O . ARG A 1 100 ? 3.631 3.653 -8.827 1.00 93.88 100 ARG A O 1
ATOM 811 N N . ASN A 1 101 ? 3.705 4.703 -10.812 1.00 92.25 101 ASN A N 1
ATOM 812 C CA . ASN A 1 101 ? 5.165 4.669 -10.916 1.00 92.25 101 ASN A CA 1
ATOM 813 C C . ASN A 1 101 ? 5.764 5.754 -10.012 1.00 92.25 101 ASN A C 1
ATOM 815 O O . ASN A 1 101 ? 5.364 6.912 -10.082 1.00 92.25 101 ASN A O 1
ATOM 819 N N . ARG A 1 102 ? 6.761 5.397 -9.202 1.00 91.88 102 ARG A N 1
ATOM 820 C CA . ARG A 1 102 ? 7.385 6.291 -8.215 1.00 91.88 102 ARG A CA 1
ATOM 821 C C . ARG A 1 102 ? 8.117 7.483 -8.833 1.00 91.88 102 ARG A C 1
ATOM 823 O O . ARG A 1 102 ? 8.185 8.528 -8.188 1.00 91.88 102 ARG A O 1
ATOM 830 N N . ASP A 1 103 ? 8.711 7.314 -10.010 1.00 88.25 103 ASP A N 1
ATOM 831 C CA . ASP A 1 103 ? 9.670 8.280 -10.566 1.00 88.25 103 ASP A CA 1
ATOM 832 C C . ASP A 1 103 ? 9.007 9.589 -11.028 1.00 88.25 103 ASP A C 1
ATOM 834 O O . ASP A 1 103 ? 9.652 10.630 -11.018 1.00 88.25 103 ASP A O 1
ATOM 838 N N . ALA A 1 104 ? 7.715 9.551 -11.366 1.00 81.50 104 ALA A N 1
ATOM 839 C CA . ALA A 1 104 ? 6.933 10.710 -11.811 1.00 81.50 104 ALA A CA 1
ATOM 840 C C . ALA A 1 104 ? 5.795 11.063 -10.835 1.00 81.50 104 ALA A C 1
ATOM 842 O O . ALA A 1 104 ? 4.792 11.653 -11.227 1.00 81.50 104 ALA A O 1
ATOM 843 N N . LEU A 1 105 ? 5.908 10.623 -9.581 1.00 90.94 105 LEU A N 1
ATOM 844 C CA . LEU A 1 105 ? 4.824 10.708 -8.612 1.00 90.94 105 LEU A CA 1
ATOM 845 C C . LEU A 1 105 ? 4.838 12.043 -7.862 1.00 90.94 105 LEU A C 1
ATOM 847 O O . LEU A 1 105 ? 5.741 12.287 -7.060 1.00 90.94 105 LEU A O 1
ATOM 851 N N . ASP A 1 106 ? 3.794 12.840 -8.076 1.00 94.12 106 ASP A N 1
ATOM 852 C CA . ASP A 1 106 ? 3.351 13.864 -7.130 1.00 94.12 106 ASP A CA 1
ATOM 853 C C . ASP A 1 106 ? 2.623 13.174 -5.965 1.00 94.12 106 ASP A C 1
ATOM 855 O O . ASP A 1 106 ? 1.556 12.586 -6.152 1.00 94.12 106 ASP A O 1
ATOM 859 N N . PHE A 1 107 ? 3.243 13.164 -4.782 1.00 91.38 107 PHE A N 1
ATOM 860 C CA . PHE A 1 107 ? 2.719 12.431 -3.627 1.00 91.38 107 PHE A CA 1
ATOM 861 C C . PHE A 1 107 ? 1.463 13.075 -3.055 1.00 91.38 107 PHE A C 1
ATOM 863 O O . PHE A 1 107 ? 0.509 12.355 -2.772 1.00 91.38 107 PHE A O 1
ATOM 870 N N . ASP A 1 108 ? 1.446 14.398 -2.923 1.00 94.12 108 ASP A N 1
ATOM 871 C CA . ASP A 1 108 ? 0.324 15.104 -2.307 1.00 94.12 108 ASP A CA 1
ATOM 872 C C . ASP A 1 108 ? -0.914 14.987 -3.204 1.00 94.12 108 ASP A C 1
ATOM 874 O O . ASP A 1 108 ? -1.996 14.619 -2.742 1.00 94.12 108 ASP A O 1
ATOM 878 N N . GLY A 1 109 ? -0.735 15.168 -4.519 1.00 96.44 109 GLY A N 1
ATOM 879 C CA . GLY A 1 109 ? -1.791 14.938 -5.504 1.00 96.44 109 GLY A CA 1
ATOM 880 C C . GLY A 1 109 ? -2.280 13.485 -5.539 1.00 96.44 109 GLY A C 1
ATOM 881 O O . GLY A 1 109 ? -3.483 13.235 -5.675 1.00 96.44 109 GLY A O 1
ATOM 882 N N . ALA A 1 110 ? -1.381 12.509 -5.372 1.00 96.12 110 ALA A N 1
A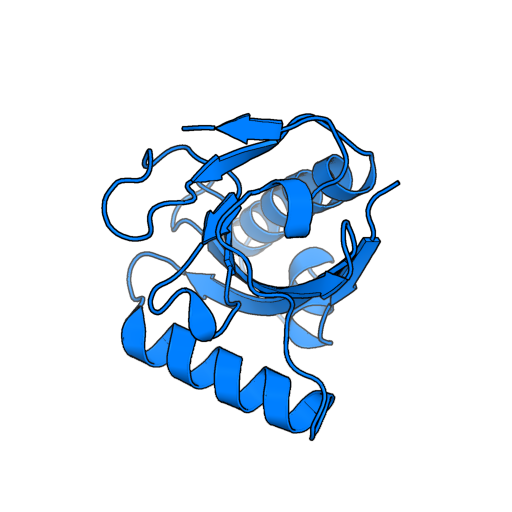TOM 883 C CA . ALA A 1 110 ? -1.762 11.100 -5.307 1.00 96.12 110 ALA A CA 1
ATOM 884 C C . ALA A 1 110 ? -2.596 10.789 -4.058 1.00 96.12 110 ALA A C 1
ATOM 886 O O . ALA A 1 110 ? -3.644 10.163 -4.191 1.00 96.12 110 ALA A O 1
ATOM 887 N N . VAL A 1 111 ? -2.187 11.257 -2.874 1.00 97.38 111 VAL A N 1
ATOM 888 C CA . VAL A 1 111 ? -2.951 11.065 -1.629 1.00 97.38 111 VAL A CA 1
ATOM 889 C C . VAL A 1 111 ? -4.323 11.726 -1.729 1.00 97.38 111 VAL A C 1
ATOM 891 O O . VAL A 1 111 ? -5.324 11.062 -1.470 1.00 97.38 111 VAL A O 1
ATOM 894 N N . ALA A 1 112 ? -4.396 12.973 -2.204 1.00 97.81 112 ALA A N 1
ATOM 895 C CA . ALA A 1 112 ? -5.669 13.661 -2.413 1.00 97.81 112 ALA A CA 1
ATOM 896 C C . ALA A 1 112 ? -6.592 12.886 -3.371 1.00 97.81 112 ALA A C 1
ATOM 898 O O . ALA A 1 112 ? -7.789 12.752 -3.120 1.00 97.81 112 ALA A O 1
ATOM 899 N N . THR A 1 113 ? -6.031 12.303 -4.437 1.00 97.31 113 THR A N 1
ATOM 900 C CA . THR A 1 113 ? -6.783 11.424 -5.346 1.00 97.31 113 THR A CA 1
ATOM 901 C C . THR A 1 113 ? -7.315 10.188 -4.617 1.00 97.31 113 THR A C 1
ATOM 903 O O . THR A 1 113 ? -8.457 9.800 -4.841 1.00 97.31 113 THR A O 1
ATOM 906 N N . MET A 1 114 ? -6.529 9.575 -3.725 1.00 97.81 114 MET A N 1
ATOM 907 C CA . MET A 1 114 ? -6.967 8.391 -2.976 1.00 97.81 114 MET A CA 1
ATOM 908 C C . MET A 1 114 ? -8.092 8.707 -1.998 1.00 97.81 114 MET A C 1
ATOM 910 O O . MET A 1 114 ? -9.020 7.914 -1.884 1.00 97.81 114 MET A O 1
ATOM 914 N N . VAL A 1 115 ? -8.043 9.864 -1.335 1.00 97.69 115 VAL A N 1
ATOM 915 C CA . VAL A 1 115 ? -9.131 10.331 -0.462 1.00 97.69 115 VAL A CA 1
ATOM 916 C C . VAL A 1 115 ? -10.429 10.481 -1.256 1.00 97.69 115 VAL A C 1
ATOM 918 O O . VAL A 1 115 ? -11.486 10.040 -0.806 1.00 97.69 115 VAL A O 1
ATOM 921 N N . LEU A 1 116 ? -10.355 11.049 -2.464 1.00 97.31 116 LEU A N 1
ATOM 922 C CA . LEU A 1 116 ? -11.516 11.177 -3.347 1.00 97.31 116 LEU A CA 1
ATOM 923 C C . LEU A 1 116 ? -12.043 9.815 -3.814 1.00 97.31 116 LEU A C 1
ATOM 925 O O . LEU A 1 116 ? -13.248 9.597 -3.756 1.00 97.31 116 LEU A O 1
ATOM 929 N N . LEU A 1 117 ? -11.163 8.893 -4.224 1.00 97.19 117 LEU A N 1
ATOM 930 C CA . LEU A 1 117 ? -11.552 7.535 -4.625 1.00 97.19 117 LEU A CA 1
ATOM 931 C C . LEU A 1 117 ? -12.183 6.753 -3.469 1.00 97.19 117 LEU A C 1
ATOM 933 O O . LEU A 1 117 ? -13.182 6.068 -3.662 1.00 97.19 117 LEU A O 1
ATOM 937 N N . TRP A 1 118 ? -11.627 6.874 -2.262 1.00 98.00 118 TRP A N 1
ATOM 938 C CA . TRP A 1 118 ? -12.193 6.244 -1.074 1.00 98.00 118 TRP A CA 1
ATOM 939 C C . TRP A 1 118 ? -13.608 6.762 -0.806 1.00 98.00 118 TRP A C 1
ATOM 941 O O . TRP A 1 118 ? -14.536 5.974 -0.634 1.00 98.00 118 TRP A O 1
ATOM 951 N N . LYS A 1 119 ? -13.781 8.088 -0.816 1.00 96.88 119 LYS A N 1
ATOM 952 C CA . LYS A 1 119 ? -15.082 8.729 -0.604 1.00 96.88 119 LYS A CA 1
ATOM 953 C C . LYS A 1 119 ? -16.098 8.347 -1.681 1.00 96.88 119 LYS A C 1
ATOM 955 O O . LYS A 1 119 ? -17.255 8.125 -1.357 1.00 96.88 119 LYS A O 1
ATOM 960 N N . ASP A 1 120 ? -15.683 8.255 -2.939 1.00 96.31 120 ASP A N 1
ATOM 961 C CA . ASP A 1 120 ? -16.559 7.827 -4.035 1.00 96.31 120 ASP A CA 1
ATOM 962 C C . ASP A 1 120 ? -17.059 6.386 -3.838 1.00 96.31 120 ASP A C 1
ATOM 964 O O . ASP A 1 120 ? -18.240 6.100 -4.020 1.00 96.31 120 ASP A O 1
ATOM 968 N N . MET A 1 121 ? -16.181 5.483 -3.390 1.00 95.25 121 MET A N 1
ATOM 969 C CA . MET A 1 121 ? -16.516 4.067 -3.210 1.00 95.25 121 MET A CA 1
ATOM 970 C C . MET A 1 121 ? -17.314 3.766 -1.938 1.00 95.25 121 MET A C 1
ATOM 972 O O . MET A 1 121 ? -18.129 2.842 -1.940 1.00 95.25 121 MET A O 1
ATOM 976 N N . PHE A 1 122 ? -17.053 4.490 -0.849 1.00 95.25 122 PHE A N 1
ATOM 977 C CA . PHE A 1 122 ? -17.565 4.143 0.480 1.00 95.25 122 PHE A CA 1
ATOM 978 C C . PHE A 1 122 ? -18.371 5.258 1.162 1.00 95.25 122 PHE A C 1
ATOM 980 O O . PHE A 1 122 ? -18.792 5.095 2.309 1.00 95.25 122 PHE A O 1
ATOM 987 N N . ASP A 1 123 ? -18.616 6.365 0.456 1.00 92.06 123 ASP A N 1
ATOM 988 C CA . ASP A 1 123 ? -19.402 7.523 0.887 1.00 92.06 123 ASP A CA 1
ATOM 989 C C . ASP A 1 123 ? -18.974 8.068 2.263 1.00 92.06 123 ASP A C 1
ATOM 991 O O . ASP A 1 123 ? -17.999 8.816 2.376 1.00 92.06 123 ASP A O 1
ATOM 995 N N . SER A 1 124 ? -19.686 7.683 3.326 1.00 90.62 124 SER A N 1
ATOM 996 C CA . SER A 1 124 ? -19.443 8.143 4.696 1.00 90.62 124 SER A CA 1
ATOM 997 C C . SER A 1 124 ? -18.444 7.285 5.479 1.00 90.62 124 SER A C 1
ATOM 999 O O . SER A 1 124 ? -17.939 7.737 6.512 1.00 90.62 124 SER A O 1
ATOM 1001 N N . TYR A 1 125 ? -18.121 6.077 5.008 1.00 94.81 125 TYR A N 1
ATOM 1002 C CA . TYR A 1 125 ? -17.210 5.181 5.716 1.00 94.81 125 TYR A CA 1
ATOM 1003 C C . TYR A 1 125 ? -15.766 5.675 5.606 1.00 94.81 125 TYR A C 1
ATOM 1005 O O . TYR A 1 125 ? -15.211 5.794 4.513 1.00 94.81 125 TYR A O 1
ATOM 1013 N N . GLN A 1 126 ? -15.146 5.955 6.749 1.00 96.12 126 GLN A N 1
ATOM 1014 C CA . GLN A 1 126 ? -13.762 6.417 6.807 1.00 96.12 126 GLN A CA 1
ATOM 1015 C C . GLN A 1 126 ? -12.793 5.232 6.801 1.00 96.12 126 GLN A C 1
ATOM 1017 O O . GLN A 1 126 ? -13.102 4.198 7.399 1.00 96.12 126 GLN A O 1
ATOM 1022 N N . PRO A 1 127 ? -11.609 5.370 6.182 1.00 97.69 127 PRO A N 1
ATOM 1023 C CA . PRO A 1 127 ? -10.549 4.400 6.393 1.00 97.69 127 PRO A CA 1
ATOM 1024 C C . PRO A 1 127 ? -10.151 4.384 7.872 1.00 97.69 127 PRO A C 1
ATOM 1026 O O . PRO A 1 127 ? -10.275 5.382 8.590 1.00 97.69 127 PRO A O 1
ATOM 1029 N N . VAL A 1 128 ? -9.631 3.249 8.332 1.00 97.94 128 VAL A N 1
ATOM 1030 C CA . VAL A 1 128 ? -9.034 3.137 9.660 1.00 97.94 128 VAL A CA 1
ATOM 1031 C C . VAL A 1 128 ? -7.943 4.191 9.801 1.00 97.94 128 VAL A C 1
ATOM 1033 O O . VAL A 1 128 ? -7.052 4.318 8.959 1.00 97.94 128 VAL A O 1
ATOM 1036 N N . THR A 1 129 ? -7.998 4.914 10.912 1.00 97.00 129 THR A N 1
ATOM 1037 C CA . THR A 1 129 ? -6.956 5.830 11.366 1.00 97.00 129 THR A CA 1
ATOM 1038 C C . THR A 1 129 ? -6.566 5.457 12.792 1.00 97.00 129 THR A C 1
ATOM 1040 O O . THR A 1 129 ? -7.340 4.865 13.546 1.00 97.00 129 THR A O 1
ATOM 1043 N N . GLY A 1 130 ? -5.324 5.741 13.160 1.00 93.50 130 GLY A N 1
ATOM 1044 C CA . GLY A 1 130 ? -4.784 5.365 14.457 1.00 93.50 130 GLY A CA 1
ATOM 1045 C C . GLY A 1 130 ? -3.287 5.611 14.558 1.00 93.50 130 GLY A C 1
ATOM 1046 O O . GLY A 1 130 ? -2.559 5.560 13.560 1.00 93.50 130 GLY A O 1
ATOM 1047 N N . ASP A 1 131 ? -2.836 5.843 15.786 1.00 92.81 131 ASP A N 1
ATOM 1048 C CA . ASP A 1 131 ? -1.444 6.186 16.100 1.00 92.81 131 ASP A CA 1
ATOM 1049 C C . ASP A 1 131 ? -0.552 4.960 16.312 1.00 92.81 131 ASP A C 1
ATOM 1051 O O . ASP A 1 131 ? 0.671 5.068 16.365 1.00 92.81 131 ASP A O 1
ATOM 1055 N N . ASN A 1 132 ? -1.156 3.774 16.396 1.00 93.06 132 ASN A N 1
ATOM 1056 C CA . ASN A 1 132 ? -0.466 2.508 16.589 1.00 93.06 132 ASN A CA 1
ATOM 1057 C C . ASN A 1 132 ? -0.742 1.573 15.407 1.00 93.06 132 ASN A C 1
ATOM 1059 O O . ASN A 1 132 ? -1.881 1.433 14.965 1.00 93.06 132 ASN A O 1
ATOM 1063 N N . ILE A 1 133 ? 0.296 0.885 14.933 1.00 95.44 133 ILE A N 1
ATOM 1064 C CA . ILE A 1 133 ? 0.206 -0.121 13.872 1.00 95.44 133 ILE A CA 1
ATOM 1065 C C . ILE A 1 133 ? -0.805 -1.241 14.175 1.00 95.44 133 ILE A C 1
ATOM 1067 O O . ILE A 1 133 ? -1.426 -1.767 1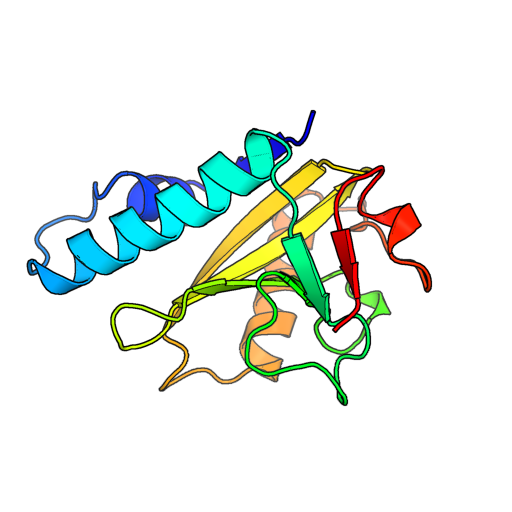3.256 1.00 95.44 133 ILE A O 1
ATOM 1071 N N . ASN A 1 134 ? -1.058 -1.540 15.452 1.00 95.94 134 ASN A N 1
ATOM 1072 C CA . ASN A 1 134 ? -2.052 -2.530 15.875 1.00 95.94 134 ASN A CA 1
ATOM 1073 C C . ASN A 1 134 ? -3.503 -2.145 15.528 1.00 95.94 134 ASN A C 1
ATOM 1075 O O . ASN A 1 134 ? -4.385 -3.004 15.585 1.00 95.94 134 ASN A O 1
ATOM 1079 N N . ALA A 1 135 ? -3.764 -0.882 15.167 1.00 96.38 135 ALA A N 1
ATOM 1080 C CA . ALA A 1 135 ? -5.047 -0.473 14.594 1.00 96.38 135 ALA A CA 1
ATOM 1081 C C . ALA A 1 135 ? -5.258 -1.060 13.185 1.00 96.38 135 ALA A C 1
ATOM 1083 O O . ALA A 1 135 ? -6.389 -1.331 12.797 1.00 96.38 135 ALA A O 1
ATOM 1084 N N . TYR A 1 136 ? -4.171 -1.304 12.447 1.00 97.25 136 TYR A N 1
ATOM 1085 C CA . TYR A 1 136 ? -4.192 -1.709 11.040 1.00 97.25 136 TYR A CA 1
ATOM 1086 C C . TYR A 1 136 ? -3.835 -3.185 10.846 1.00 97.25 136 TYR A C 1
ATOM 1088 O O . TYR A 1 136 ? -4.386 -3.823 9.957 1.00 97.25 136 TYR A O 1
ATOM 1096 N N . LEU A 1 137 ? -2.933 -3.744 11.663 1.00 97.00 137 LEU A N 1
ATOM 1097 C CA . LEU A 1 137 ? -2.442 -5.123 11.535 1.00 97.00 137 LEU A CA 1
ATOM 1098 C C . LEU A 1 137 ? -2.507 -5.860 12.875 1.00 97.00 137 LEU A C 1
ATOM 1100 O O . LEU A 1 137 ? -2.073 -5.322 13.892 1.00 97.00 137 LEU A O 1
ATOM 1104 N N . SER A 1 138 ? -3.010 -7.097 12.893 1.00 94.12 138 SER A N 1
ATOM 1105 C CA . SER A 1 138 ? -3.100 -7.881 14.138 1.00 94.12 138 SER A CA 1
ATOM 1106 C C . SER A 1 138 ? -1.798 -8.575 14.534 1.00 94.12 138 SER A C 1
ATOM 1108 O O . SER A 1 138 ? -1.516 -8.704 15.725 1.00 94.12 138 SER A O 1
ATOM 1110 N N . ASP A 1 139 ? -0.998 -9.024 13.566 1.00 91.81 139 ASP A N 1
ATOM 1111 C CA . ASP A 1 139 ? 0.249 -9.746 13.812 1.00 91.81 139 ASP A CA 1
ATOM 1112 C C . ASP A 1 139 ? 1.301 -9.530 12.707 1.00 91.81 139 ASP A C 1
ATOM 1114 O O . ASP A 1 139 ? 1.053 -8.876 11.691 1.00 91.81 139 ASP A O 1
ATOM 1118 N N . LYS A 1 140 ? 2.505 -10.084 12.922 1.00 91.69 140 LYS A N 1
ATOM 1119 C CA . LYS A 1 140 ? 3.581 -10.257 11.923 1.00 91.69 140 LYS A CA 1
ATOM 1120 C C . LYS A 1 140 ? 3.911 -8.987 11.134 1.00 91.69 140 LYS A C 1
ATOM 1122 O O . LYS A 1 140 ? 3.795 -8.930 9.905 1.00 91.69 140 LYS A O 1
ATOM 1127 N N . TRP A 1 141 ? 4.368 -7.978 11.857 1.00 94.25 141 TRP A N 1
ATOM 1128 C CA . TRP A 1 141 ? 4.923 -6.751 11.301 1.00 94.25 141 TRP A CA 1
ATOM 1129 C C . TRP A 1 141 ? 6.228 -6.389 12.015 1.00 94.25 141 TRP A C 1
ATOM 1131 O O . TRP A 1 141 ? 6.514 -6.867 13.114 1.00 94.25 141 TRP A O 1
ATOM 1141 N N . THR A 1 142 ? 7.054 -5.570 11.373 1.00 93.88 142 THR A N 1
ATOM 1142 C CA . THR A 1 142 ? 8.287 -5.030 11.962 1.00 93.88 142 THR A CA 1
ATOM 1143 C C . THR A 1 142 ? 8.349 -3.528 11.688 1.00 93.88 142 THR A C 1
ATOM 1145 O O . THR A 1 142 ? 8.260 -3.146 10.518 1.00 93.88 142 THR A O 1
ATOM 1148 N N . PRO A 1 143 ? 8.470 -2.671 12.719 1.00 91.12 143 PRO A N 1
ATOM 1149 C CA . PRO A 1 143 ? 8.550 -1.228 12.525 1.00 91.12 143 PRO A CA 1
ATOM 1150 C C . PRO A 1 143 ? 9.920 -0.862 11.951 1.00 91.12 143 PRO A C 1
ATOM 1152 O O . PRO A 1 143 ? 10.929 -1.438 12.367 1.00 91.12 143 PRO A O 1
ATOM 1155 N N . VAL A 1 144 ? 9.950 0.064 10.992 1.00 89.00 144 VAL A N 1
ATOM 1156 C CA . VAL A 1 144 ? 11.175 0.536 10.322 1.00 89.00 144 VAL A CA 1
ATOM 1157 C C . VAL A 1 144 ? 11.072 1.985 9.860 1.00 89.00 144 VAL A C 1
ATOM 1159 O O . VAL A 1 144 ? 9.941 2.461 9.621 1.00 89.00 144 VAL A O 1
#

Radius of gyration: 14.21 Å; chains: 1; bounding box: 32×30×42 Å

Sequence (144 aa):
MREVFATPDVYRFLNGKTDNVRRELAKRAADSRVAIDRFIAGASVTVGMDPFDKAARCQLARNYPPNDGIWDFRIRDPKPHVRIFGGFAERDVFVALDYRNRDALDFDGAVATMVLLWKDMFDSYQPVTGDNINAYLSDKWTPV

Foldseek 3Di:
DAAEAEDPALVCQLVVVDPDDDPQSVQLSPLVVVLVVCLRVVAAFEEEEDQVDADPPGQKYQHPPLQQQKIWGWAPPDPQIKTFMFGALFARYTYGYDMDRPVPDPRVVVSVVRSVSCCVVPPPRGGFGDNDCCRHYVDRYHYD